Protein AF-A0AAN7QGV1-F1 (afdb_monomer_lite)

pLDDT: mean 79.89, std 11.23, range [41.22, 94.19]

Foldseek 3Di:
DACVVPVVCPPVQKDKDKDKADFFRDDADKFQQAWDKDKDKDDAAWAQDHPPVDGTTRPDRGIIIIMIMTSGSRRDIGHPCCVQQPDVVHD

Organism: Trapa natans (NCBI:txid22666)

Radius of gyration: 14.4 Å; chains: 1; bounding box: 26×36×36 Å

InterPro domains:
  IPR006045 Cupin 1 [PF00190] (2-55)
  IPR011051 RmlC-like cupin domain superfamily [SSF51182] (2-86)
  IPR014710 RmlC-like jelly roll fold [G3DSA:2.60.120.10] (1-56)
  IPR014710 RmlC-like jelly roll fold [G3DSA:2.60.120.10] (57-91)

Structure (mmCIF, N/CA/C/O backbone):
data_AF-A0AAN7QGV1-F1
#
_entry.id   AF-A0AAN7QGV1-F1
#
loop_
_atom_site.group_PDB
_atom_site.id
_atom_site.type_symbol
_atom_site.label_atom_id
_atom_site.label_alt_id
_atom_site.label_comp_id
_atom_site.label_asym_id
_atom_site.label_entity_id
_atom_site.label_seq_id
_atom_site.pdbx_PDB_ins_code
_atom_site.Cartn_x
_atom_site.Cartn_y
_atom_site.Cartn_z
_atom_site.occupancy
_atom_site.B_iso_or_equiv
_atom_site.auth_seq_id
_atom_site.auth_comp_id
_atom_site.auth_asym_id
_atom_site.auth_atom_id
_atom_site.pdbx_PDB_model_num
ATOM 1 N N . MET A 1 1 ? -4.932 1.023 -11.028 1.00 88.31 1 MET A N 1
ATOM 2 C CA . MET A 1 1 ? -4.797 1.165 -12.486 1.00 88.31 1 MET A CA 1
ATOM 3 C C . MET A 1 1 ? -3.321 1.153 -12.811 1.00 88.31 1 MET A C 1
ATOM 5 O O . MET A 1 1 ? -2.599 2.042 -12.376 1.00 88.31 1 MET A O 1
ATOM 9 N N . ASP A 1 2 ? -2.879 0.114 -13.508 1.00 89.75 2 ASP A N 1
ATOM 10 C CA . ASP A 1 2 ? -1.528 -0.004 -14.059 1.00 89.75 2 ASP A CA 1
ATOM 11 C C . ASP A 1 2 ? -1.578 0.144 -15.588 1.00 89.75 2 ASP A C 1
ATOM 13 O O . ASP A 1 2 ? -2.648 0.371 -16.162 1.00 89.75 2 ASP A O 1
ATOM 17 N N . VAL A 1 3 ? -0.433 -0.017 -16.252 1.00 92.25 3 VAL A N 1
ATOM 18 C CA . VAL A 1 3 ? -0.327 0.085 -17.717 1.00 92.25 3 VAL A CA 1
ATOM 19 C C . VAL A 1 3 ? -1.232 -0.899 -18.478 1.00 92.25 3 VAL A C 1
ATOM 21 O O . VAL A 1 3 ? -1.596 -0.625 -19.617 1.00 92.25 3 VAL A O 1
ATOM 24 N N . THR A 1 4 ? -1.653 -2.015 -17.867 1.00 93.00 4 THR A N 1
ATOM 25 C CA . THR A 1 4 ? -2.556 -2.984 -18.517 1.00 93.00 4 THR A CA 1
ATOM 26 C C . THR A 1 4 ? -4.000 -2.493 -18.554 1.00 93.00 4 THR A C 1
ATOM 28 O O . THR A 1 4 ? -4.747 -2.835 -19.468 1.00 93.00 4 THR A O 1
ATOM 31 N N . LYS A 1 5 ? -4.390 -1.667 -17.576 1.00 92.19 5 LYS A N 1
ATOM 32 C CA . LYS A 1 5 ? -5.743 -1.102 -17.463 1.00 92.19 5 LYS A CA 1
ATOM 33 C C . LYS A 1 5 ? -5.840 0.331 -17.980 1.00 92.19 5 LYS A C 1
ATOM 35 O O . LYS A 1 5 ? -6.925 0.763 -18.351 1.00 92.19 5 LYS A O 1
ATOM 40 N N . LEU A 1 6 ? -4.728 1.065 -18.005 1.00 93.50 6 LEU A N 1
ATOM 41 C CA . LEU A 1 6 ? -4.639 2.422 -18.538 1.00 93.50 6 LEU A CA 1
ATOM 42 C C . LEU A 1 6 ? -3.363 2.560 -19.390 1.00 93.50 6 LEU A C 1
ATOM 44 O O . LEU A 1 6 ? -2.328 2.997 -18.882 1.00 93.50 6 LEU A O 1
ATOM 48 N N . PRO A 1 7 ? -3.417 2.209 -20.691 1.00 92.50 7 PRO A N 1
ATOM 49 C CA . PRO A 1 7 ? -2.239 2.186 -21.565 1.00 92.50 7 PRO A CA 1
ATOM 50 C C . PRO A 1 7 ? -1.507 3.529 -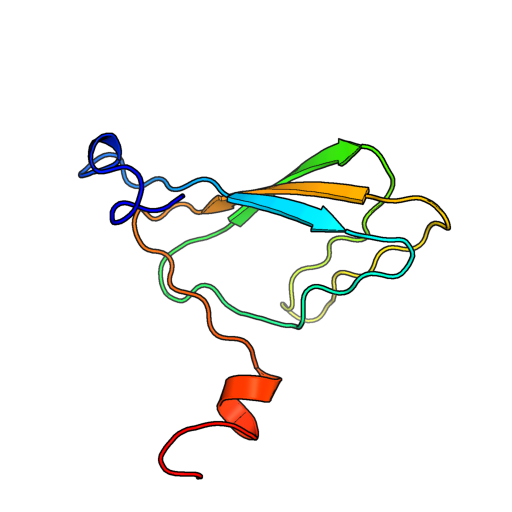21.686 1.00 92.50 7 PRO A C 1
ATOM 52 O O . PRO A 1 7 ? -0.302 3.552 -21.923 1.00 92.50 7 PRO A O 1
ATOM 55 N N . GLY A 1 8 ? -2.209 4.648 -21.465 1.00 93.56 8 GLY A N 1
ATOM 56 C CA . GLY A 1 8 ? -1.626 5.995 -21.450 1.00 93.56 8 GLY A CA 1
ATOM 57 C C . GLY A 1 8 ? -0.584 6.229 -20.349 1.00 93.56 8 GLY A C 1
ATOM 58 O O . GLY A 1 8 ? 0.119 7.230 -20.391 1.00 93.56 8 GLY A O 1
ATOM 59 N N . LEU A 1 9 ? -0.447 5.309 -19.388 1.00 92.81 9 LEU A N 1
ATOM 60 C CA . LEU A 1 9 ? 0.618 5.338 -18.382 1.00 92.81 9 LEU A CA 1
ATOM 61 C C . LEU A 1 9 ? 1.964 4.812 -18.902 1.00 92.81 9 LEU A C 1
ATOM 63 O O . LEU A 1 9 ? 2.967 4.880 -18.188 1.00 92.81 9 LEU A O 1
ATOM 67 N N . ASN A 1 10 ? 2.009 4.261 -20.120 1.00 93.88 10 ASN A N 1
ATOM 68 C CA . ASN A 1 10 ? 3.244 3.730 -20.679 1.00 93.88 10 ASN A CA 1
ATOM 69 C C . ASN A 1 10 ? 4.322 4.819 -20.756 1.00 93.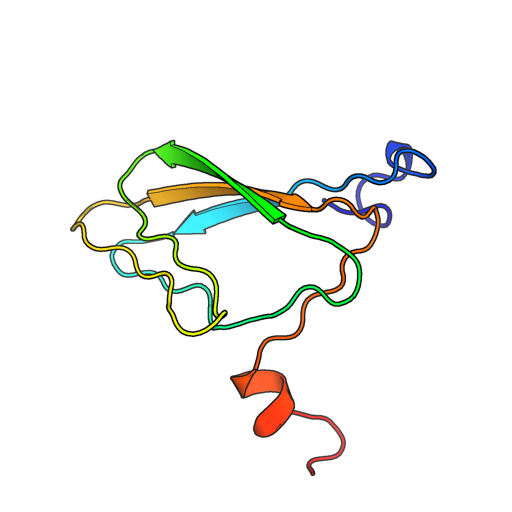88 10 ASN A C 1
ATOM 71 O O . ASN A 1 10 ? 4.050 5.938 -21.183 1.00 93.88 10 ASN A O 1
ATOM 75 N N . THR A 1 11 ? 5.549 4.475 -20.363 1.00 94.19 11 THR A N 1
ATOM 76 C CA . THR A 1 11 ? 6.728 5.362 -20.281 1.00 94.19 11 THR A CA 1
ATOM 77 C C . THR A 1 11 ? 6.674 6.470 -19.224 1.00 94.19 11 THR A C 1
ATOM 79 O O . THR A 1 11 ? 7.697 7.098 -18.970 1.00 94.19 11 THR A O 1
ATOM 82 N N . LEU A 1 12 ? 5.539 6.675 -18.547 1.00 90.81 12 LEU A N 1
ATOM 83 C CA . LEU A 1 12 ? 5.404 7.705 -17.509 1.00 90.81 12 LEU A CA 1
ATOM 84 C C . LEU A 1 12 ? 5.934 7.254 -16.142 1.00 90.81 12 LEU A C 1
ATOM 86 O O . LEU A 1 12 ? 6.076 8.072 -15.239 1.00 90.81 12 LEU A O 1
ATOM 90 N N . GLY A 1 13 ? 6.206 5.957 -15.964 1.00 89.06 13 GLY A N 1
ATOM 91 C CA . GLY A 1 13 ? 6.791 5.430 -14.729 1.00 89.06 13 GLY A CA 1
ATOM 92 C C . GLY A 1 13 ? 5.865 5.474 -13.509 1.00 89.06 13 GLY A C 1
ATOM 93 O O . GLY A 1 13 ? 6.343 5.301 -12.393 1.00 89.06 13 GLY A O 1
ATOM 94 N N . ILE A 1 14 ? 4.557 5.663 -13.700 1.00 90.56 14 ILE A N 1
ATOM 95 C CA . ILE A 1 14 ? 3.571 5.776 -12.617 1.00 90.56 14 ILE A CA 1
ATOM 96 C C . ILE A 1 14 ? 2.409 4.797 -12.788 1.00 90.56 14 ILE A C 1
ATOM 98 O O . ILE A 1 14 ? 2.047 4.407 -13.898 1.00 90.56 14 ILE A O 1
ATOM 102 N N . SER A 1 15 ? 1.798 4.429 -11.667 1.00 91.44 15 SER A N 1
ATOM 103 C CA . SER A 1 15 ? 0.487 3.778 -11.593 1.00 91.44 15 SER A CA 1
ATOM 104 C C . SER A 1 15 ? -0.323 4.394 -10.447 1.00 91.44 15 SER A C 1
ATOM 106 O O . SER A 1 15 ? 0.222 5.142 -9.639 1.00 91.44 15 SER A O 1
ATOM 108 N N . LEU A 1 16 ? -1.634 4.141 -10.392 1.00 89.44 16 LEU A N 1
ATOM 109 C CA . LEU A 1 16 ? -2.501 4.715 -9.353 1.00 89.44 16 LEU A CA 1
ATOM 110 C C . LEU A 1 16 ? -3.592 3.737 -8.945 1.00 89.44 16 LEU A C 1
ATOM 112 O O . LEU A 1 16 ? -4.337 3.264 -9.803 1.00 89.44 16 LEU A O 1
ATOM 116 N N . PHE A 1 17 ? -3.748 3.471 -7.652 1.00 90.56 17 PHE A N 1
ATOM 117 C CA . PHE A 1 17 ? -4.802 2.597 -7.136 1.00 90.56 17 PHE A CA 1
ATOM 118 C C . PHE A 1 17 ? -5.668 3.324 -6.103 1.00 90.56 17 PHE A C 1
ATOM 120 O O . PHE A 1 17 ? -5.152 4.013 -5.226 1.00 90.56 17 PHE A O 1
ATOM 127 N N . ARG A 1 18 ? -6.989 3.143 -6.226 1.00 92.31 18 ARG A N 1
ATOM 128 C CA . ARG A 1 18 ? -7.975 3.471 -5.192 1.00 92.31 18 ARG A CA 1
ATOM 129 C C . ARG A 1 18 ? -8.251 2.201 -4.397 1.00 92.31 18 ARG A C 1
ATOM 131 O O . ARG A 1 18 ? -8.507 1.162 -5.011 1.00 92.31 18 ARG A O 1
ATOM 138 N N . LEU A 1 19 ? -8.187 2.297 -3.074 1.00 89.88 19 LEU A N 1
ATOM 139 C CA . LEU A 1 19 ? -8.559 1.220 -2.164 1.00 89.88 19 LEU A CA 1
ATOM 140 C C . LEU A 1 19 ? -9.679 1.702 -1.246 1.00 89.88 19 LEU A C 1
ATOM 142 O O . LEU A 1 19 ? -9.531 2.732 -0.589 1.00 89.88 19 LEU A O 1
ATOM 146 N N . ASP A 1 20 ? -10.768 0.940 -1.206 1.00 91.69 20 ASP A N 1
ATOM 147 C CA . ASP A 1 20 ? -11.914 1.174 -0.332 1.00 91.69 20 ASP A CA 1
ATOM 148 C C . ASP A 1 20 ? -11.923 0.090 0.762 1.00 91.69 20 ASP A C 1
ATOM 150 O O . ASP A 1 20 ? -11.823 -1.103 0.456 1.00 91.69 20 ASP A O 1
ATOM 154 N N . TYR A 1 21 ? -12.015 0.498 2.031 1.00 89.00 21 TYR A N 1
ATOM 155 C CA . TYR A 1 21 ? -12.036 -0.403 3.186 1.00 89.00 21 TYR A CA 1
ATOM 156 C C . TYR A 1 21 ? -13.357 -0.266 3.945 1.00 89.00 21 TYR A C 1
ATOM 158 O O . TYR A 1 21 ? -13.735 0.837 4.321 1.00 89.00 21 TYR A O 1
ATOM 166 N N . ALA A 1 22 ? -14.012 -1.399 4.211 1.00 91.25 22 ALA A N 1
ATOM 167 C CA . ALA A 1 22 ? -15.094 -1.491 5.196 1.00 91.25 22 ALA A CA 1
ATOM 168 C C . ALA A 1 22 ? -14.543 -1.323 6.632 1.00 91.25 22 ALA A C 1
ATOM 170 O O . ALA A 1 22 ? -13.317 -1.406 6.813 1.00 91.25 22 ALA A O 1
ATOM 171 N N . PRO A 1 23 ? -15.388 -1.196 7.680 1.00 89.38 23 PRO A N 1
ATOM 172 C CA . PRO A 1 23 ? -14.890 -1.047 9.040 1.00 89.38 23 PRO A CA 1
ATOM 173 C C . PRO A 1 23 ? -14.070 -2.281 9.423 1.00 89.38 23 PRO A C 1
ATOM 175 O O . PRO A 1 23 ? -14.508 -3.414 9.212 1.00 89.38 23 PRO A O 1
ATOM 178 N N . TYR A 1 24 ? -12.872 -2.060 9.969 1.00 85.75 24 TYR A N 1
ATOM 179 C CA . TYR A 1 24 ? -11.880 -3.104 10.284 1.00 85.75 24 TYR A CA 1
ATOM 180 C C . TYR A 1 24 ? -11.329 -3.880 9.071 1.00 85.75 24 TYR A C 1
ATOM 182 O O . TYR A 1 24 ? -10.696 -4.925 9.238 1.00 85.75 24 TYR A O 1
ATOM 190 N N . GLY A 1 25 ? -11.540 -3.383 7.850 1.00 84.94 25 GLY A N 1
ATOM 191 C CA . GLY A 1 25 ? -10.972 -3.958 6.637 1.00 84.94 25 GLY A CA 1
ATOM 192 C C . GLY A 1 25 ? -9.442 -3.967 6.672 1.00 84.94 25 GLY A C 1
ATOM 193 O O . GLY A 1 25 ? -8.804 -2.999 7.086 1.00 84.94 25 GLY A O 1
ATOM 194 N N . LEU A 1 26 ? -8.846 -5.063 6.200 1.00 86.00 26 LEU A N 1
ATOM 195 C CA . LEU A 1 26 ? -7.399 -5.247 6.144 1.00 86.00 26 LEU A CA 1
ATOM 196 C C . LEU A 1 26 ? -6.963 -5.477 4.701 1.00 86.00 26 LEU A C 1
ATOM 198 O O . LEU A 1 26 ? -7.458 -6.381 4.032 1.00 86.00 26 LEU A O 1
ATOM 202 N N . ASN A 1 27 ? -5.972 -4.711 4.256 1.00 85.19 27 ASN A N 1
ATOM 203 C CA . ASN A 1 27 ? -5.188 -5.074 3.088 1.00 85.19 27 ASN A CA 1
ATOM 204 C C . ASN A 1 27 ? -4.012 -5.902 3.603 1.00 85.19 27 ASN A C 1
ATOM 206 O O . ASN A 1 27 ? -3.194 -5.365 4.358 1.00 85.19 27 ASN A O 1
ATOM 210 N N . PRO A 1 28 ? -3.950 -7.207 3.286 1.00 85.69 28 PRO A N 1
ATOM 211 C CA . PRO A 1 28 ? -2.936 -8.079 3.849 1.00 85.69 28 PRO A CA 1
ATOM 212 C C . PRO A 1 28 ? -1.518 -7.552 3.594 1.00 85.69 28 PRO A C 1
ATOM 214 O O . PRO A 1 28 ? -1.277 -6.887 2.577 1.00 85.69 28 PRO A O 1
ATOM 217 N N . PRO A 1 29 ? -0.551 -7.890 4.469 1.00 85.69 29 PRO A N 1
ATOM 218 C CA . PRO A 1 29 ? 0.847 -7.553 4.248 1.00 85.69 29 PRO A CA 1
ATOM 219 C C . PRO A 1 29 ? 1.306 -7.978 2.851 1.00 85.69 29 PRO A C 1
ATOM 221 O O . PRO A 1 29 ? 1.203 -9.150 2.465 1.00 85.69 29 PRO A O 1
ATOM 224 N N . HIS A 1 30 ? 1.800 -7.012 2.085 1.00 88.00 30 HIS A N 1
ATOM 225 C CA . HIS A 1 30 ? 2.246 -7.224 0.719 1.00 88.00 30 HIS A CA 1
ATOM 226 C C . HIS A 1 30 ? 3.465 -6.363 0.390 1.00 88.00 30 HIS A C 1
ATOM 228 O O . HIS A 1 30 ? 3.832 -5.458 1.136 1.00 88.00 30 HIS A O 1
ATOM 234 N N . THR A 1 31 ? 4.114 -6.681 -0.729 1.00 81.00 31 THR A N 1
ATOM 235 C CA . THR A 1 31 ? 5.242 -5.913 -1.263 1.00 81.00 31 THR A CA 1
ATOM 236 C C . THR A 1 31 ? 5.030 -5.580 -2.734 1.00 81.00 31 THR A C 1
ATOM 238 O O . THR A 1 31 ? 4.423 -6.350 -3.488 1.00 81.00 31 THR A O 1
ATOM 241 N N . HIS A 1 32 ? 5.585 -4.441 -3.143 1.00 85.81 32 HIS A N 1
ATOM 242 C CA . HIS A 1 32 ? 5.696 -4.021 -4.531 1.00 85.81 32 HIS A CA 1
ATOM 243 C C . HIS A 1 32 ? 7.149 -4.167 -4.989 1.00 85.81 32 HIS A C 1
ATOM 245 O O . HIS A 1 32 ? 8.029 -3.434 -4.552 1.00 85.81 32 HIS A O 1
ATOM 251 N N . ARG A 1 33 ? 7.436 -5.143 -5.861 1.00 79.50 33 ARG A N 1
ATOM 252 C CA . ARG A 1 33 ? 8.825 -5.536 -6.179 1.00 79.50 33 ARG A CA 1
ATOM 253 C C . ARG A 1 33 ? 9.585 -4.477 -6.992 1.00 79.50 33 ARG A C 1
ATOM 255 O O . ARG A 1 33 ? 10.808 -4.531 -7.061 1.00 79.50 33 ARG A O 1
ATOM 262 N N . ARG A 1 34 ? 8.882 -3.562 -7.668 1.00 82.75 34 ARG A N 1
ATOM 263 C CA . ARG A 1 34 ? 9.480 -2.621 -8.635 1.00 82.75 34 ARG A CA 1
ATOM 264 C C . ARG A 1 34 ? 9.004 -1.177 -8.494 1.00 82.75 34 ARG A C 1
ATOM 266 O O . ARG A 1 34 ? 9.085 -0.442 -9.472 1.00 82.75 34 ARG A O 1
ATOM 273 N N . GLY A 1 35 ? 8.493 -0.771 -7.334 1.00 78.69 35 GLY A N 1
ATOM 274 C CA . GLY A 1 35 ? 8.064 0.608 -7.091 1.00 78.69 35 GLY A CA 1
ATOM 275 C C . GLY A 1 35 ? 7.913 0.910 -5.605 1.00 78.69 35 GLY A C 1
ATOM 276 O O . GLY A 1 35 ? 7.577 0.015 -4.836 1.00 78.69 35 GLY A O 1
ATOM 277 N N . ILE A 1 36 ? 8.154 2.164 -5.223 1.00 76.69 36 ILE A N 1
ATOM 278 C CA . ILE A 1 36 ? 7.824 2.689 -3.890 1.00 76.69 36 ILE A CA 1
ATOM 279 C C . ILE A 1 36 ? 6.423 3.284 -3.909 1.00 76.69 36 ILE A C 1
ATOM 281 O O . ILE A 1 36 ? 6.048 3.843 -4.929 1.00 76.69 36 ILE A O 1
ATOM 285 N N . GLU A 1 37 ? 5.668 3.195 -2.821 1.00 83.38 37 GLU A N 1
ATOM 286 C CA . GLU A 1 37 ? 4.270 3.637 -2.762 1.00 83.38 37 GLU A CA 1
ATOM 287 C C . GLU A 1 37 ? 4.101 4.897 -1.899 1.00 83.38 37 GLU A C 1
ATOM 289 O O . GLU A 1 37 ? 4.661 4.999 -0.810 1.00 83.38 37 GLU A O 1
ATOM 294 N N . ILE A 1 38 ? 3.318 5.857 -2.396 1.00 85.50 38 ILE A N 1
ATOM 295 C CA . ILE A 1 38 ? 2.871 7.047 -1.657 1.00 85.50 38 ILE A CA 1
ATOM 296 C C . ILE A 1 38 ? 1.376 6.903 -1.381 1.00 85.50 38 ILE A C 1
ATOM 298 O O . ILE A 1 38 ? 0.623 6.744 -2.335 1.00 85.50 38 ILE A O 1
ATOM 302 N N . LEU A 1 39 ? 0.947 6.988 -0.116 1.00 89.19 39 LEU A N 1
ATOM 303 C CA . LEU A 1 39 ? -0.467 6.902 0.268 1.00 89.19 39 LEU A CA 1
ATOM 304 C C . LEU A 1 39 ? -1.079 8.259 0.632 1.00 89.19 39 LEU A C 1
ATOM 306 O O . LEU A 1 39 ? -0.485 9.009 1.402 1.00 89.19 39 LEU A O 1
ATOM 310 N N . ILE A 1 40 ? -2.296 8.538 0.158 1.00 90.12 40 ILE A N 1
ATOM 311 C CA . ILE A 1 40 ? -3.101 9.704 0.563 1.00 90.12 40 ILE A CA 1
ATOM 312 C C . ILE A 1 40 ? -4.465 9.236 1.064 1.00 90.12 40 ILE A C 1
ATOM 314 O O . ILE A 1 40 ? -5.238 8.686 0.281 1.00 90.12 40 ILE A O 1
ATOM 318 N N . ALA A 1 41 ? -4.780 9.468 2.341 1.00 90.62 41 ALA A N 1
ATOM 319 C CA . ALA A 1 41 ? -6.111 9.181 2.863 1.00 90.62 41 ALA A CA 1
ATOM 320 C C . ALA A 1 41 ? -7.121 10.245 2.398 1.00 90.62 41 ALA A C 1
ATOM 322 O O . ALA A 1 41 ? -6.869 11.434 2.589 1.00 90.62 41 ALA A O 1
ATOM 323 N N . LEU A 1 42 ? -8.231 9.837 1.772 1.00 91.19 42 LEU A N 1
ATOM 324 C CA . LEU A 1 42 ? -9.294 10.771 1.355 1.00 91.19 42 LEU A CA 1
ATOM 325 C C . LEU A 1 42 ? -10.490 10.797 2.305 1.00 91.19 42 LEU A C 1
ATOM 327 O O . LEU A 1 42 ? -11.146 11.828 2.413 1.00 91.19 42 LEU A O 1
ATOM 331 N N . GLU A 1 43 ? -10.779 9.685 2.973 1.00 90.50 43 GLU A N 1
ATOM 332 C CA . GLU A 1 43 ? -11.889 9.549 3.917 1.00 90.50 43 GLU A CA 1
ATOM 333 C C . GLU A 1 43 ? -11.482 8.567 5.022 1.00 90.50 43 GLU A C 1
ATOM 335 O O . GLU A 1 43 ? -10.671 7.676 4.767 1.00 90.50 43 GLU A O 1
ATOM 340 N N . GLY A 1 44 ? -11.993 8.758 6.242 1.00 91.50 44 GLY A N 1
ATOM 341 C CA . GLY A 1 44 ? -11.691 7.918 7.406 1.00 91.50 44 GLY A CA 1
ATOM 342 C C . GLY A 1 44 ? -10.257 7.939 7.919 1.00 91.50 44 GLY A C 1
ATOM 343 O O . GLY A 1 44 ? -9.474 8.835 7.615 1.00 91.50 44 GLY A O 1
ATOM 344 N N . ASN A 1 45 ? -9.926 6.924 8.722 1.00 87.31 45 ASN A N 1
ATOM 345 C CA . ASN A 1 45 ? -8.692 6.862 9.510 1.00 87.31 45 ASN A CA 1
ATOM 346 C C . ASN A 1 45 ? -7.974 5.505 9.421 1.00 87.31 45 ASN A C 1
ATOM 348 O O . ASN A 1 45 ? -8.105 4.661 10.307 1.00 87.31 45 ASN A O 1
ATOM 352 N N . LEU A 1 46 ? -7.124 5.341 8.408 1.00 85.94 46 LEU A N 1
ATOM 353 C CA . LEU A 1 46 ? -6.283 4.155 8.203 1.00 85.94 46 LEU A CA 1
ATOM 354 C C . LEU A 1 46 ? -4.972 4.279 9.009 1.00 85.94 46 LEU A C 1
ATOM 356 O O . LEU A 1 46 ? -4.266 5.266 8.796 1.00 85.94 46 LEU A O 1
ATOM 360 N N . TYR A 1 47 ? -4.534 3.312 9.851 1.00 82.62 47 TYR A N 1
ATOM 361 C CA . TYR A 1 47 ? -3.070 3.286 10.086 1.00 82.62 47 TYR A CA 1
ATOM 362 C C . TYR A 1 47 ? -2.510 2.912 8.717 1.00 82.62 47 TYR A C 1
ATOM 364 O O . TYR A 1 47 ? -2.853 1.885 8.110 1.00 82.62 47 TYR A O 1
ATOM 372 N N . VAL A 1 48 ? -1.397 3.564 8.474 1.00 82.69 48 VAL A N 1
ATOM 373 C CA . VAL A 1 48 ? -0.404 3.161 7.523 1.00 82.69 48 VAL A CA 1
ATOM 374 C C . VAL A 1 48 ? 0.928 2.969 8.276 1.00 82.69 48 VAL A C 1
ATOM 376 O O . VAL A 1 48 ? 1.464 3.925 8.814 1.00 82.69 48 VAL A O 1
ATOM 379 N N . GLY A 1 49 ? 1.496 1.762 8.323 1.00 76.94 49 GLY A N 1
ATOM 380 C CA . GLY A 1 49 ? 2.931 1.533 8.517 1.00 76.94 49 GLY A CA 1
ATOM 381 C C . GLY A 1 49 ? 3.553 0.496 7.56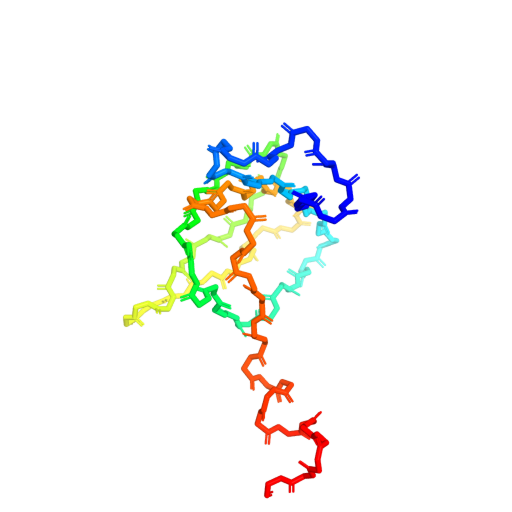7 1.00 76.94 49 GLY A C 1
ATOM 382 O O . GLY A 1 49 ? 3.079 -0.607 7.315 1.00 76.94 49 GLY A O 1
ATOM 383 N N . PHE A 1 50 ? 4.657 0.891 6.975 1.00 75.62 50 PHE A N 1
ATOM 384 C CA . PHE A 1 50 ? 5.392 0.052 6.052 1.00 75.62 50 PHE A CA 1
ATOM 385 C C . PHE A 1 50 ? 6.184 -0.962 6.842 1.00 75.62 50 PHE A C 1
ATOM 387 O O . PHE A 1 50 ? 6.954 -0.525 7.705 1.00 75.62 50 PHE A O 1
ATOM 394 N N . VAL A 1 51 ? 6.071 -2.250 6.475 1.00 65.06 51 VAL A N 1
ATOM 395 C CA . VAL A 1 51 ? 6.991 -3.312 6.922 1.00 65.06 51 VAL A CA 1
ATOM 396 C C . VAL A 1 51 ? 8.363 -3.050 6.328 1.00 65.06 51 VAL A C 1
ATOM 398 O O . VAL A 1 51 ? 8.821 -3.636 5.356 1.00 65.06 51 VAL A O 1
ATOM 401 N N . THR A 1 52 ? 8.983 -2.068 6.956 1.00 55.56 52 THR A N 1
ATOM 402 C CA . THR A 1 52 ? 10.377 -2.039 7.331 1.00 55.56 52 THR A CA 1
ATOM 403 C C . THR A 1 52 ? 10.441 -2.921 8.585 1.00 55.56 52 THR A C 1
ATOM 405 O O . THR A 1 52 ? 9.827 -3.979 8.638 1.00 55.56 52 THR A O 1
ATOM 408 N N . SER A 1 53 ? 11.026 -2.496 9.678 1.00 46.91 53 SER A N 1
ATOM 409 C CA . SER A 1 53 ? 10.744 -3.103 10.976 1.00 46.91 53 SER A CA 1
ATOM 410 C C . SER A 1 53 ? 9.370 -2.712 11.619 1.00 46.91 53 SER A C 1
ATOM 412 O O . SER A 1 53 ? 9.270 -2.916 12.820 1.00 46.91 53 SER A O 1
ATOM 414 N N . ASN A 1 54 ? 8.313 -2.178 10.931 1.00 41.22 54 ASN A N 1
ATOM 415 C CA . ASN A 1 54 ? 6.983 -1.781 11.542 1.00 41.22 54 ASN A CA 1
ATOM 416 C C . ASN A 1 54 ? 5.707 -1.775 10.600 1.00 41.22 54 ASN A C 1
ATOM 418 O O . ASN A 1 54 ? 5.873 -2.111 9.454 1.00 41.22 54 ASN A O 1
ATOM 422 N N . GLN A 1 55 ? 4.424 -1.518 10.994 1.00 50.56 55 GLN A N 1
ATOM 423 C CA . GLN A 1 55 ? 3.171 -1.957 10.247 1.00 50.56 55 GLN A CA 1
ATOM 424 C C . GLN A 1 55 ? 1.962 -0.973 10.062 1.00 50.56 55 GLN A C 1
ATOM 426 O O . GLN A 1 55 ? 1.822 -0.056 10.861 1.00 50.56 55 GLN A O 1
ATOM 431 N N . LEU A 1 56 ? 1.069 -1.213 9.050 1.00 57.12 56 LEU A N 1
ATOM 432 C CA . LEU A 1 56 ? -0.235 -0.551 8.697 1.00 57.12 56 LEU A CA 1
ATOM 433 C C . LEU A 1 56 ? -1.466 -1.357 9.241 1.00 57.12 56 LEU A C 1
ATOM 435 O O . LEU A 1 56 ? -1.396 -2.575 9.298 1.00 57.12 56 LEU A O 1
ATOM 439 N N . PHE A 1 57 ? -2.585 -0.704 9.603 1.00 64.62 57 PHE A N 1
ATOM 440 C CA . PHE A 1 57 ? -3.760 -1.127 10.454 1.00 64.62 57 PHE A CA 1
ATOM 441 C C . PHE A 1 57 ? -4.863 -0.026 10.779 1.00 64.62 57 PHE A C 1
ATOM 443 O O . PHE A 1 57 ? -4.693 0.828 11.650 1.00 64.62 57 PHE A O 1
ATOM 450 N N . ASN A 1 58 ? -6.049 -0.018 10.162 1.00 68.19 58 ASN A N 1
ATOM 451 C CA . ASN A 1 58 ? -7.136 0.943 10.497 1.00 68.19 58 ASN A CA 1
ATOM 452 C C . ASN A 1 58 ? -7.482 0.978 12.009 1.00 68.19 58 ASN A C 1
ATOM 454 O O . ASN A 1 58 ? -8.023 0.001 12.521 1.00 68.19 58 ASN A O 1
ATOM 458 N N . VAL A 1 59 ? -7.196 2.075 12.727 1.00 66.25 59 VAL A N 1
ATOM 459 C CA . VAL A 1 59 ? -7.432 2.146 14.192 1.00 66.25 59 VAL A CA 1
ATOM 460 C C . VAL A 1 59 ? -8.833 2.628 14.567 1.00 66.25 59 VAL A C 1
ATOM 462 O O . VAL A 1 59 ? -9.22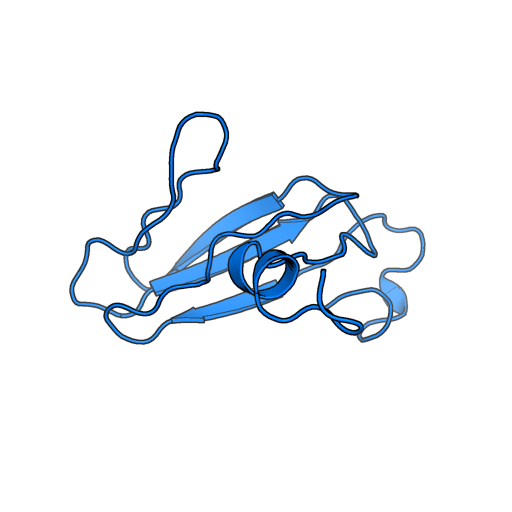3 2.511 15.729 1.00 66.25 59 VAL A O 1
ATOM 465 N N . ASP A 1 60 ? -9.580 3.188 13.617 1.00 68.62 60 ASP A N 1
ATOM 466 C CA . ASP A 1 60 ? -10.881 3.798 13.883 1.00 68.62 60 ASP A CA 1
ATOM 467 C C . ASP A 1 60 ? -12.051 2.881 13.498 1.00 68.62 60 ASP A C 1
ATOM 469 O O . ASP A 1 60 ? -11.906 1.880 12.793 1.00 68.62 60 ASP A O 1
ATOM 473 N N . LYS A 1 61 ? -13.239 3.237 13.988 1.00 74.25 61 LYS A N 1
ATOM 474 C CA . LYS A 1 61 ? -14.497 2.510 13.778 1.00 74.25 61 LYS A CA 1
ATOM 475 C C . LYS A 1 61 ? -15.198 2.891 12.469 1.00 74.25 61 LYS A C 1
ATOM 477 O O . LYS A 1 61 ? -16.298 2.401 12.220 1.00 74.25 61 LYS A O 1
ATOM 482 N N . THR A 1 62 ? -14.601 3.778 11.677 1.00 73.31 62 THR A N 1
ATOM 483 C CA . THR A 1 62 ? -15.135 4.285 10.409 1.00 73.31 62 THR A CA 1
ATOM 484 C C . THR A 1 62 ? -14.320 3.778 9.222 1.00 73.31 62 THR A C 1
ATOM 486 O O . THR A 1 62 ? -13.143 3.422 9.357 1.00 73.31 62 THR A O 1
ATOM 489 N N . ASP A 1 63 ? -14.976 3.722 8.062 1.00 72.25 63 ASP A N 1
ATOM 490 C CA . ASP A 1 63 ? -14.362 3.355 6.784 1.00 72.25 63 ASP A CA 1
ATOM 491 C C . ASP A 1 63 ? -13.239 4.316 6.448 1.00 72.25 63 ASP A C 1
ATOM 493 O O . ASP A 1 63 ? -13.428 5.521 6.588 1.00 72.25 63 ASP A O 1
ATOM 497 N N . ALA A 1 64 ? -12.111 3.786 5.970 1.00 72.38 64 ALA A N 1
ATOM 498 C CA . ALA A 1 64 ? -10.992 4.583 5.501 1.00 72.38 64 ALA A CA 1
ATOM 499 C C . ALA A 1 64 ? -10.680 4.323 4.028 1.00 72.38 64 ALA A C 1
ATOM 501 O O . ALA A 1 64 ? -10.834 3.218 3.515 1.00 72.38 64 ALA A O 1
ATOM 502 N N . VAL A 1 65 ? -10.197 5.350 3.343 1.00 71.50 65 VAL A N 1
ATOM 503 C CA . VAL A 1 65 ? -9.837 5.314 1.927 1.00 71.50 65 VAL A CA 1
ATOM 504 C C . VAL A 1 65 ? -8.436 5.864 1.795 1.00 71.50 65 VAL A C 1
ATOM 506 O O . VAL A 1 65 ? -8.200 6.988 2.223 1.00 71.50 65 VAL A O 1
ATOM 509 N N . ALA A 1 66 ? -7.532 5.116 1.158 1.00 69.81 66 ALA A N 1
ATOM 510 C CA . ALA A 1 66 ? -6.179 5.574 0.848 1.00 69.81 66 ALA A CA 1
ATOM 511 C C . ALA A 1 66 ? -5.834 5.398 -0.640 1.00 69.81 66 ALA A C 1
ATOM 513 O O . ALA A 1 66 ? -6.206 4.408 -1.275 1.00 69.81 66 ALA A O 1
ATOM 514 N N . PHE A 1 67 ? -5.112 6.371 -1.194 1.00 68.19 67 PHE A N 1
ATOM 515 C CA . PHE A 1 67 ? -4.659 6.413 -2.582 1.00 68.19 67 PHE A CA 1
ATOM 516 C C . PHE A 1 67 ? -3.185 6.133 -2.663 1.00 68.19 67 PHE A C 1
ATOM 518 O O . PHE A 1 67 ? -2.401 6.924 -2.163 1.00 68.19 67 PHE A O 1
ATOM 525 N N . VAL A 1 68 ? -2.839 5.061 -3.358 1.00 66.94 68 VAL A N 1
ATOM 526 C CA . VAL A 1 68 ? -1.477 4.559 -3.490 1.00 66.94 68 VAL A CA 1
ATOM 527 C C . VAL A 1 68 ? -0.904 4.963 -4.841 1.00 66.94 68 VAL A C 1
ATOM 529 O O . VAL A 1 68 ? -1.461 4.589 -5.878 1.00 66.94 68 VAL A O 1
ATOM 532 N N . GLY A 1 69 ? 0.219 5.680 -4.838 1.00 74.00 69 GLY A N 1
ATOM 533 C CA . GLY A 1 69 ? 0.998 6.050 -6.016 1.00 74.00 69 GLY A CA 1
ATOM 534 C C . GLY A 1 69 ? 2.352 5.341 -6.047 1.00 74.00 69 GLY A C 1
ATOM 535 O O . GLY A 1 69 ? 3.298 5.842 -5.437 1.00 74.00 69 GLY A O 1
ATOM 536 N N . PRO A 1 70 ? 2.475 4.191 -6.739 1.00 71.00 70 PRO A N 1
ATOM 537 C CA . PRO A 1 70 ? 3.745 3.521 -6.931 1.00 71.00 70 PRO A CA 1
ATOM 538 C C . PRO A 1 70 ? 4.622 4.267 -7.944 1.00 71.00 70 PRO A C 1
ATOM 540 O O . PRO A 1 70 ? 4.142 4.611 -9.027 1.00 71.00 70 PRO A O 1
ATOM 543 N N . SER A 1 71 ? 5.924 4.412 -7.683 1.00 78.88 71 SER A N 1
ATOM 544 C CA . SER A 1 71 ? 6.926 4.931 -8.638 1.00 78.88 71 SER A CA 1
ATOM 545 C C . SER A 1 71 ? 7.271 3.915 -9.744 1.00 78.88 71 SER A C 1
ATOM 547 O O . SER A 1 71 ? 8.436 3.678 -10.076 1.00 78.88 71 SER A O 1
ATOM 549 N N . SER A 1 72 ? 6.258 3.204 -10.228 1.00 79.94 72 SER A N 1
ATOM 550 C CA . SER A 1 72 ? 6.367 2.172 -11.242 1.00 79.94 72 SER A CA 1
ATOM 551 C C . SER A 1 72 ? 5.069 2.069 -12.012 1.00 79.94 72 SER A C 1
ATOM 553 O O . SER A 1 72 ? 3.989 1.988 -11.427 1.00 79.94 72 SER A O 1
ATOM 555 N N . GLN A 1 73 ? 5.180 1.962 -13.331 1.00 74.81 73 GLN A N 1
ATOM 556 C CA . GLN A 1 73 ? 4.048 1.653 -14.206 1.00 74.81 73 GLN A CA 1
ATOM 557 C C . GLN A 1 73 ? 3.557 0.198 -14.074 1.00 74.81 73 GLN A C 1
ATOM 559 O O . GLN A 1 73 ? 2.449 -0.123 -14.503 1.00 74.81 73 GLN A O 1
ATOM 564 N N . ASN A 1 74 ? 4.379 -0.685 -13.487 1.00 81.56 74 ASN A N 1
ATOM 565 C CA . ASN A 1 74 ? 4.028 -2.071 -13.173 1.00 81.56 74 ASN A CA 1
ATOM 566 C C . ASN A 1 74 ? 4.747 -2.538 -11.887 1.00 81.56 74 ASN A C 1
ATOM 568 O O . ASN A 1 74 ? 5.717 -3.315 -11.948 1.00 81.56 74 ASN A O 1
ATOM 572 N N . PRO A 1 75 ? 4.276 -2.078 -10.717 1.00 71.88 75 PRO A N 1
ATOM 573 C CA . PRO A 1 75 ? 4.947 -2.323 -9.444 1.00 71.88 75 PRO A CA 1
ATOM 574 C C . PRO A 1 75 ? 4.965 -3.812 -9.064 1.00 71.88 75 PRO A C 1
ATOM 576 O O . PRO A 1 75 ? 5.893 -4.259 -8.386 1.00 71.88 75 PRO A O 1
ATOM 579 N N . GLY A 1 76 ? 3.981 -4.589 -9.548 1.00 77.69 76 GLY A N 1
ATOM 580 C CA . GLY A 1 76 ? 3.686 -5.951 -9.090 1.00 77.69 76 GLY A CA 1
ATOM 581 C C . GLY A 1 76 ? 3.189 -5.961 -7.640 1.00 77.69 76 GLY A C 1
ATOM 582 O O . GLY A 1 76 ? 3.592 -5.112 -6.862 1.00 77.69 76 GLY A O 1
ATOM 583 N N . VAL A 1 77 ? 2.319 -6.895 -7.253 1.00 74.75 77 VAL A N 1
ATOM 584 C CA . VAL A 1 77 ? 1.857 -7.058 -5.858 1.00 74.75 77 VAL A CA 1
ATOM 585 C C . VAL A 1 77 ? 2.138 -8.485 -5.426 1.00 74.75 77 VAL A C 1
ATOM 587 O O . VAL A 1 77 ? 1.736 -9.422 -6.115 1.00 74.75 77 VAL A O 1
ATOM 590 N N . ILE A 1 78 ? 2.789 -8.663 -4.280 1.00 72.75 78 ILE A N 1
ATOM 591 C CA . ILE A 1 78 ? 2.969 -9.977 -3.659 1.00 72.75 78 ILE A CA 1
ATOM 592 C C . ILE A 1 78 ? 2.391 -9.923 -2.258 1.00 72.75 78 ILE A C 1
ATOM 594 O O . ILE A 1 78 ? 2.988 -9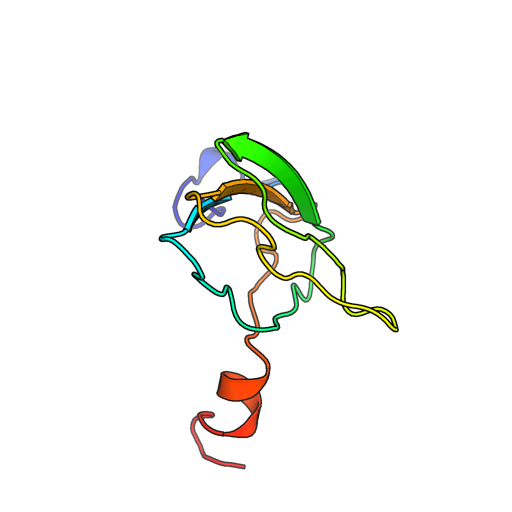.311 -1.380 1.00 72.75 78 ILE A O 1
ATOM 598 N N . GLN A 1 79 ? 1.257 -10.589 -2.049 1.00 75.94 79 GLN A N 1
ATOM 599 C CA . GLN A 1 79 ? 0.715 -10.816 -0.710 1.00 75.94 79 GLN A CA 1
ATOM 600 C C . GLN A 1 79 ? 1.505 -11.934 -0.026 1.00 75.94 79 GLN A C 1
ATOM 602 O O . GLN A 1 79 ? 1.626 -13.025 -0.583 1.00 75.94 79 GLN A O 1
ATOM 607 N N . ILE A 1 80 ? 2.023 -11.676 1.175 1.00 68.69 80 ILE A N 1
ATOM 608 C CA . ILE A 1 80 ? 2.970 -12.577 1.852 1.00 68.69 80 ILE A CA 1
ATOM 609 C C . ILE A 1 80 ? 2.310 -13.917 2.191 1.00 68.69 80 ILE A C 1
ATOM 611 O O . ILE A 1 80 ? 2.829 -14.966 1.822 1.00 68.69 80 ILE A O 1
ATOM 615 N N . ALA A 1 81 ? 1.128 -13.892 2.813 1.00 67.75 81 ALA A N 1
ATOM 616 C CA . ALA A 1 81 ? 0.407 -15.117 3.163 1.00 67.75 81 ALA A CA 1
ATOM 617 C C . ALA A 1 81 ? 0.057 -15.954 1.922 1.00 67.75 81 ALA A C 1
ATOM 619 O O . ALA A 1 81 ? 0.219 -17.171 1.927 1.00 67.75 81 ALA A O 1
ATOM 620 N N . LYS A 1 82 ? -0.356 -15.300 0.828 1.00 69.75 82 LYS A N 1
ATOM 621 C CA . LYS A 1 82 ? -0.644 -15.984 -0.438 1.00 69.75 82 LYS A CA 1
ATOM 622 C C . LYS A 1 82 ? 0.613 -16.611 -1.040 1.00 69.75 82 LYS A C 1
ATOM 624 O O . LYS A 1 82 ? 0.547 -17.727 -1.534 1.00 69.75 82 LYS A O 1
ATOM 629 N N . ALA A 1 83 ? 1.743 -15.910 -0.996 1.00 69.31 83 ALA A N 1
ATOM 630 C CA . ALA A 1 83 ? 3.005 -16.428 -1.510 1.00 69.31 83 ALA A CA 1
ATOM 631 C C . ALA A 1 83 ? 3.536 -17.613 -0.687 1.00 69.31 83 ALA A C 1
ATOM 633 O O . ALA A 1 8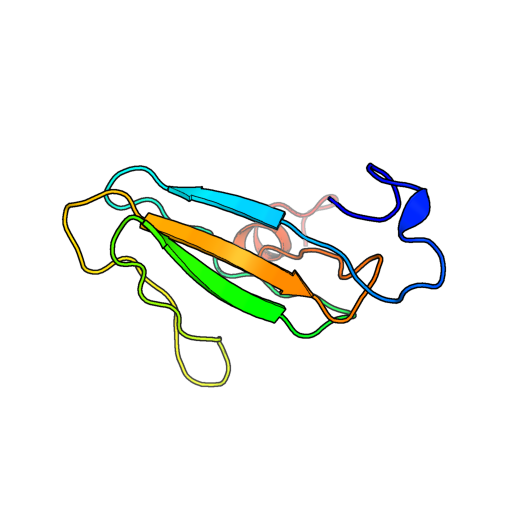3 ? 4.150 -18.503 -1.260 1.00 69.31 83 ALA A O 1
ATOM 634 N N . MET A 1 84 ? 3.298 -17.626 0.628 1.00 67.81 84 MET A N 1
ATOM 635 C CA . MET A 1 84 ? 3.774 -18.685 1.522 1.00 67.81 84 MET A CA 1
ATOM 636 C C . MET A 1 84 ? 2.870 -19.918 1.581 1.00 67.81 84 MET A C 1
ATOM 638 O O . MET A 1 84 ? 3.377 -21.025 1.692 1.00 67.81 84 MET A O 1
ATOM 642 N N . PHE A 1 85 ? 1.548 -19.738 1.547 1.00 82.62 85 PHE A N 1
ATOM 643 C CA . PHE A 1 85 ? 0.590 -20.818 1.822 1.00 82.62 85 PHE A CA 1
ATOM 644 C C . PHE A 1 85 ? -0.354 -21.125 0.655 1.00 82.62 85 PHE A C 1
ATOM 646 O O . PHE A 1 85 ? -1.194 -22.014 0.763 1.00 82.62 85 PHE A O 1
ATOM 653 N N . GLY A 1 86 ? -0.263 -20.378 -0.445 1.00 78.38 86 GLY A N 1
ATOM 654 C CA . GLY A 1 86 ? -1.165 -20.500 -1.592 1.00 78.38 86 GLY A CA 1
ATOM 655 C C . GLY A 1 86 ? -0.461 -20.356 -2.937 1.00 78.38 86 GLY A C 1
ATOM 656 O O . GLY A 1 86 ? -1.081 -19.882 -3.891 1.00 78.38 86 GLY A O 1
ATOM 657 N N . SER A 1 87 ? 0.832 -20.689 -3.007 1.00 77.88 87 SER A N 1
ATOM 658 C CA . SER A 1 87 ? 1.567 -20.766 -4.270 1.00 77.88 87 SER A CA 1
ATOM 659 C C . SER A 1 87 ? 1.142 -21.994 -5.076 1.00 77.88 87 SER A C 1
ATOM 661 O O . SER A 1 87 ? 0.692 -22.993 -4.516 1.00 77.88 87 SER A O 1
ATOM 663 N N . ASP A 1 88 ? 1.307 -21.918 -6.395 1.00 81.44 88 ASP A N 1
ATOM 664 C CA . ASP A 1 88 ? 1.079 -23.040 -7.303 1.00 81.44 88 ASP A CA 1
ATOM 665 C C . ASP A 1 88 ? 2.303 -23.216 -8.228 1.00 81.44 88 ASP A C 1
ATOM 667 O O . ASP A 1 88 ? 2.608 -22.291 -8.993 1.00 81.44 88 ASP A O 1
ATOM 671 N N . PRO A 1 89 ? 3.041 -24.343 -8.142 1.00 84.06 89 PRO A N 1
ATOM 672 C CA . PRO A 1 89 ? 2.843 -25.432 -7.181 1.00 84.06 89 PRO A CA 1
ATOM 673 C C . PRO A 1 89 ? 3.080 -24.990 -5.720 1.00 84.06 89 PRO A C 1
ATOM 675 O O . PRO A 1 89 ? 3.759 -23.981 -5.472 1.00 84.06 89 PRO A O 1
ATOM 678 N N . PRO A 1 90 ? 2.527 -25.726 -4.737 1.00 76.44 90 PRO A N 1
ATOM 679 C CA . PRO A 1 90 ? 2.849 -25.514 -3.330 1.00 76.44 90 PRO A CA 1
ATOM 680 C C . PRO A 1 90 ? 4.349 -25.713 -3.079 1.00 76.44 90 PRO A C 1
ATOM 682 O O . PRO A 1 90 ? 4.977 -26.555 -3.726 1.00 76.44 90 PRO A O 1
ATOM 685 N N . ILE A 1 91 ? 4.907 -24.923 -2.159 1.00 69.94 91 ILE A N 1
ATOM 686 C CA . ILE A 1 91 ? 6.299 -25.044 -1.689 1.00 69.94 91 ILE A CA 1
ATOM 687 C C . ILE A 1 91 ? 6.372 -26.104 -0.589 1.00 69.94 91 ILE A C 1
ATOM 689 O O . ILE A 1 91 ? 5.451 -26.120 0.260 1.00 69.94 91 ILE A O 1
#

Sequence (91 aa):
MDVTKLPGLNTLGISLFRLDYAPYGLNPPHTHRRGIEILIALEGNLYVGFVTSNQLFNVDKTDAVAFVGPSSQNPGVIQIAKAMFGSDPPI

Secondary structure (DSSP, 8-state):
--TTT-GGGTTT----EEEE--TT----SEE-TT--EEEEEEES------TTTS-----SSS--EEEEEESSSS---EEHHHHHHS-SS--